Protein AF-A0A9L0IHT4-F1 (afdb_monomer_lite)

Organism: Equus asinus (NCBI:txid9793)

pLDDT: mean 88.61, std 12.48, range [47.66, 97.62]

Sequence (44 aa):
MNYMPGTASLIEDIDKKHLVLLRDGRTLIGFLRSIDQFGLGKGE

Structure (mmCIF, N/CA/C/O backbone):
data_AF-A0A9L0IHT4-F1
#
_entry.id   AF-A0A9L0IHT4-F1
#
loop_
_atom_site.group_PDB
_atom_site.id
_atom_site.type_symbol
_atom_site.label_atom_id
_atom_site.label_alt_id
_atom_site.label_comp_id
_atom_site.label_asym_id
_atom_site.label_entity_id
_atom_site.label_seq_id
_atom_site.pdbx_PDB_ins_code
_atom_site.Cartn_x
_atom_site.Cartn_y
_atom_site.Cartn_z
_atom_site.occupancy
_atom_site.B_iso_or_equiv
_atom_site.auth_seq_id
_atom_site.auth_comp_id
_atom_site.auth_asym_id
_atom_site.auth_atom_id
_atom_site.pdbx_PDB_model_num
ATOM 1 N N . MET A 1 1 ? 19.600 -4.837 -4.587 1.00 63.88 1 MET A N 1
ATOM 2 C CA . MET A 1 1 ? 18.528 -4.556 -5.563 1.00 63.88 1 MET A CA 1
ATOM 3 C C . MET A 1 1 ? 18.647 -3.110 -5.997 1.00 63.88 1 MET A C 1
ATOM 5 O O . MET A 1 1 ? 19.047 -2.286 -5.183 1.00 63.88 1 MET A O 1
ATOM 9 N N . ASN A 1 2 ? 18.392 -2.833 -7.274 1.00 82.44 2 ASN A N 1
ATOM 10 C CA . ASN A 1 2 ? 18.371 -1.474 -7.809 1.00 82.44 2 ASN A CA 1
ATOM 11 C C . ASN A 1 2 ? 17.095 -0.785 -7.299 1.00 82.44 2 ASN A C 1
ATOM 13 O O . ASN A 1 2 ? 16.033 -1.397 -7.351 1.00 82.44 2 ASN A O 1
ATOM 17 N N . TYR A 1 3 ? 17.191 0.441 -6.785 1.00 82.12 3 TYR A N 1
ATOM 18 C CA . TYR A 1 3 ? 16.029 1.187 -6.289 1.00 82.12 3 TYR A CA 1
ATOM 19 C C . TYR A 1 3 ? 15.016 1.425 -7.421 1.00 82.12 3 TYR A C 1
ATOM 21 O O . TYR A 1 3 ? 15.374 1.985 -8.458 1.00 82.12 3 TYR A O 1
ATOM 29 N N . MET A 1 4 ? 13.761 1.011 -7.220 1.00 88.50 4 MET A N 1
ATOM 30 C CA . MET A 1 4 ? 12.655 1.288 -8.139 1.00 88.50 4 MET A CA 1
ATOM 31 C C . MET A 1 4 ? 11.850 2.482 -7.606 1.00 88.50 4 MET A C 1
ATOM 33 O O . MET A 1 4 ? 11.297 2.386 -6.512 1.00 88.50 4 MET A O 1
ATOM 37 N N . PRO A 1 5 ? 11.793 3.618 -8.320 1.00 90.81 5 PRO A N 1
ATOM 38 C CA . PRO A 1 5 ? 11.078 4.797 -7.846 1.00 90.81 5 PRO A CA 1
ATOM 39 C C . PRO A 1 5 ? 9.567 4.707 -8.094 1.00 90.81 5 PRO A C 1
ATOM 41 O O . PRO A 1 5 ? 9.100 4.046 -9.023 1.00 90.81 5 PRO A O 1
ATOM 44 N N . GLY A 1 6 ? 8.802 5.469 -7.308 1.00 89.44 6 GLY A N 1
ATOM 45 C CA . GLY A 1 6 ? 7.366 5.668 -7.523 1.00 89.44 6 GLY A CA 1
ATOM 46 C C . GLY A 1 6 ? 6.559 4.375 -7.414 1.00 89.44 6 GLY A C 1
ATOM 47 O O . GLY A 1 6 ? 6.879 3.502 -6.617 1.00 89.44 6 GLY A O 1
ATOM 48 N N . THR A 1 7 ? 5.517 4.235 -8.236 1.00 90.50 7 THR A N 1
ATOM 49 C CA . THR A 1 7 ? 4.615 3.071 -8.205 1.00 90.50 7 THR A CA 1
ATOM 50 C C . THR A 1 7 ? 5.340 1.743 -8.432 1.00 90.50 7 THR A C 1
ATOM 52 O O . THR A 1 7 ? 4.910 0.711 -7.926 1.00 90.50 7 THR A O 1
ATOM 55 N N . ALA A 1 8 ? 6.477 1.762 -9.133 1.00 91.44 8 ALA A N 1
ATOM 56 C CA . ALA A 1 8 ? 7.277 0.573 -9.382 1.00 91.44 8 ALA A CA 1
ATOM 57 C C . ALA A 1 8 ? 7.886 -0.025 -8.100 1.00 91.44 8 ALA A C 1
ATOM 59 O O . ALA A 1 8 ? 8.166 -1.219 -8.085 1.00 91.44 8 ALA A O 1
ATOM 60 N N . SER A 1 9 ? 8.036 0.750 -7.015 1.00 92.25 9 SER A N 1
ATOM 61 C CA . SER A 1 9 ? 8.499 0.218 -5.725 1.00 92.25 9 SER A CA 1
ATOM 62 C C . SER A 1 9 ? 7.505 -0.764 -5.100 1.00 92.25 9 SER A C 1
ATOM 64 O O . SER A 1 9 ? 7.903 -1.628 -4.327 1.00 92.25 9 SER A O 1
ATOM 66 N N . LEU A 1 10 ? 6.214 -0.658 -5.437 1.00 93.12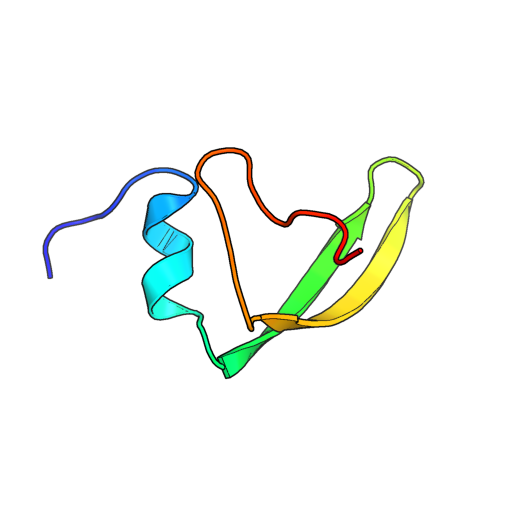 10 LEU A N 1
ATOM 67 C CA . LEU A 1 10 ? 5.154 -1.502 -4.876 1.00 93.12 10 LEU A CA 1
ATOM 68 C C . LEU A 1 10 ? 5.178 -2.940 -5.419 1.00 93.12 10 LEU A C 1
ATOM 70 O O . LEU A 1 10 ? 4.456 -3.797 -4.912 1.00 93.12 10 LEU A O 1
ATOM 74 N N . ILE A 1 11 ? 6.004 -3.235 -6.430 1.00 92.25 11 ILE A N 1
ATOM 75 C CA . ILE A 1 11 ? 6.141 -4.600 -6.953 1.00 92.25 11 ILE A CA 1
ATOM 76 C C . ILE A 1 11 ? 6.701 -5.561 -5.897 1.00 92.25 11 ILE A C 1
ATOM 78 O O . ILE A 1 11 ? 6.317 -6.727 -5.851 1.00 92.25 11 ILE A O 1
ATOM 82 N N . GLU A 1 12 ? 7.561 -5.061 -5.008 1.00 93.38 12 GLU A N 1
ATOM 83 C CA . GLU A 1 12 ? 8.148 -5.839 -3.912 1.00 93.38 12 GLU A CA 1
ATOM 84 C C . GLU A 1 12 ? 7.138 -6.128 -2.792 1.00 93.38 12 GLU A C 1
ATOM 86 O O . GLU A 1 12 ? 7.423 -6.908 -1.881 1.00 93.38 12 GLU A O 1
ATOM 91 N N . ASP A 1 13 ? 5.962 -5.507 -2.859 1.00 94.00 13 ASP A N 1
ATOM 92 C CA . ASP A 1 13 ? 4.925 -5.486 -1.835 1.00 94.00 13 ASP A CA 1
ATOM 93 C C . ASP A 1 13 ? 3.664 -6.277 -2.217 1.00 94.00 13 ASP A C 1
ATOM 95 O O . ASP A 1 13 ? 2.705 -6.344 -1.439 1.00 94.00 13 ASP A O 1
ATOM 99 N N . ILE A 1 14 ? 3.687 -6.939 -3.377 1.00 94.75 14 ILE A N 1
ATOM 100 C CA . ILE A 1 14 ? 2.674 -7.918 -3.782 1.00 94.75 14 ILE A CA 1
ATOM 101 C C . ILE A 1 14 ? 2.526 -9.005 -2.709 1.00 94.75 14 ILE A C 1
ATOM 103 O O . ILE A 1 14 ? 3.492 -9.433 -2.078 1.00 94.75 14 ILE A O 1
ATOM 107 N N . ASP A 1 15 ? 1.281 -9.421 -2.482 1.00 96.81 15 ASP A N 1
ATOM 108 C CA . ASP A 1 15 ? 0.865 -10.411 -1.486 1.00 96.81 15 ASP A CA 1
ATOM 109 C C . ASP A 1 15 ? 1.164 -10.036 -0.025 1.00 96.81 15 ASP A C 1
ATOM 111 O O . ASP A 1 15 ? 0.962 -10.845 0.886 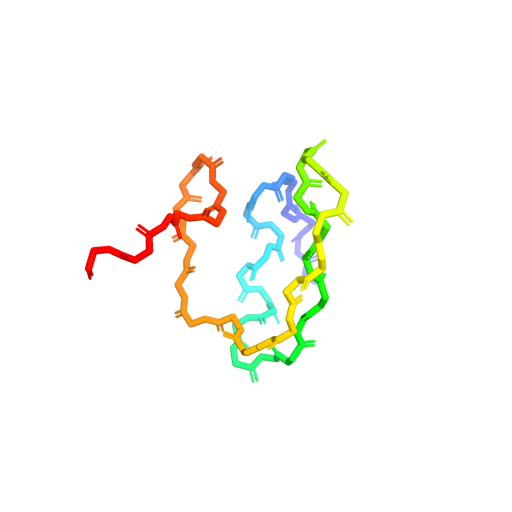1.00 96.81 15 ASP A O 1
ATOM 115 N N . LYS A 1 16 ? 1.538 -8.779 0.244 1.00 97.62 16 LYS A N 1
ATOM 116 C CA . LYS A 1 16 ? 1.639 -8.240 1.604 1.00 97.62 16 LYS A CA 1
ATOM 117 C C . LYS A 1 16 ? 0.404 -7.430 1.980 1.00 97.62 16 LYS A C 1
ATOM 119 O O . LYS A 1 16 ? -0.237 -6.775 1.151 1.00 97.62 16 LYS A O 1
ATOM 124 N N . LYS A 1 17 ? 0.084 -7.439 3.275 1.00 97.19 17 LYS A N 1
ATOM 125 C CA . LYS A 1 17 ? -1.013 -6.651 3.843 1.00 97.19 17 LYS A CA 1
ATOM 126 C C . LYS A 1 17 ? -0.621 -5.173 3.924 1.00 97.19 17 LYS A C 1
ATOM 128 O O . LYS A 1 17 ? 0.392 -4.846 4.529 1.00 97.19 17 LYS A O 1
ATOM 133 N N . HIS A 1 18 ? -1.452 -4.306 3.359 1.00 96.25 18 HIS A N 1
ATOM 134 C CA . HIS A 1 18 ? -1.254 -2.864 3.286 1.00 96.25 18 HIS A CA 1
ATOM 135 C C . HIS A 1 18 ? -2.400 -2.101 3.948 1.00 96.25 18 HIS A C 1
ATOM 137 O O . HIS A 1 18 ? -3.547 -2.559 3.973 1.00 96.25 18 HIS A O 1
ATOM 143 N N . LEU A 1 19 ? -2.067 -0.916 4.458 1.00 96.88 19 LEU A N 1
ATOM 144 C CA . LEU A 1 19 ? -3.010 0.127 4.842 1.00 96.88 19 LEU A CA 1
ATOM 145 C C . LEU A 1 19 ? -3.013 1.186 3.740 1.00 96.88 19 LEU A C 1
ATOM 147 O O . LEU A 1 19 ? -1.958 1.692 3.367 1.00 96.88 19 LEU A O 1
ATOM 151 N N . VAL A 1 20 ? -4.194 1.534 3.240 1.00 95.12 20 VAL A N 1
ATOM 152 C CA . VAL A 1 20 ? -4.379 2.572 2.223 1.00 95.12 20 VAL A CA 1
ATOM 153 C C . VAL A 1 20 ? -5.270 3.661 2.800 1.00 95.12 20 VAL A C 1
ATOM 155 O O . VAL A 1 20 ? -6.393 3.384 3.219 1.00 95.12 20 VAL A O 1
ATOM 158 N N . LEU A 1 21 ? -4.775 4.897 2.807 1.00 96.00 21 LEU A N 1
ATOM 159 C CA . LEU A 1 21 ? -5.553 6.078 3.166 1.00 96.00 21 LEU A CA 1
ATOM 160 C C . LEU A 1 21 ? -6.086 6.734 1.890 1.00 96.00 21 LEU A C 1
ATOM 162 O O . LEU A 1 21 ? -5.315 7.159 1.030 1.00 96.00 21 LEU A O 1
ATOM 166 N N . LEU A 1 22 ? -7.406 6.813 1.762 1.00 95.00 22 LEU A N 1
ATOM 167 C CA . LEU A 1 22 ? -8.065 7.495 0.656 1.00 95.00 22 LEU A CA 1
ATOM 168 C C . LEU A 1 22 ? -8.139 9.002 0.920 1.00 95.00 22 LEU A C 1
ATOM 170 O O . LEU A 1 22 ? -8.129 9.461 2.062 1.00 95.00 22 LEU A O 1
ATOM 174 N N . ARG A 1 23 ? -8.269 9.791 -0.152 1.00 95.44 23 ARG A N 1
ATOM 175 C CA . ARG A 1 23 ? -8.336 11.261 -0.068 1.00 95.44 23 ARG A CA 1
ATOM 176 C C . ARG A 1 23 ? -9.512 11.772 0.776 1.00 95.44 23 ARG A C 1
ATOM 178 O O . ARG A 1 23 ? -9.433 12.864 1.323 1.00 95.44 23 ARG A O 1
ATOM 185 N N . ASP A 1 24 ? -10.586 10.994 0.878 1.00 97.06 24 ASP A N 1
ATOM 186 C CA . ASP A 1 24 ? -11.757 11.299 1.710 1.00 97.06 24 ASP A CA 1
ATOM 187 C C . ASP A 1 24 ? -11.581 10.910 3.191 1.00 97.06 24 ASP A C 1
ATOM 189 O O . ASP A 1 24 ? -12.526 11.006 3.970 1.00 97.06 24 ASP A O 1
ATOM 193 N N . GLY A 1 25 ? -10.383 10.473 3.591 1.00 96.94 25 GLY A N 1
ATOM 194 C CA . GLY A 1 25 ? -10.059 10.093 4.963 1.00 96.94 25 GLY A CA 1
ATOM 195 C C . GLY A 1 25 ? -10.450 8.662 5.330 1.00 96.94 25 GLY A C 1
ATOM 196 O O . GLY A 1 25 ? -10.205 8.248 6.462 1.00 96.94 25 GLY A O 1
ATOM 197 N N . ARG A 1 26 ? -11.030 7.878 4.409 1.00 97.00 26 ARG A N 1
ATOM 198 C CA . ARG A 1 26 ? -11.297 6.457 4.661 1.00 97.00 26 ARG A CA 1
ATOM 199 C C . ARG A 1 26 ? -10.011 5.639 4.632 1.00 97.00 26 ARG A C 1
ATOM 201 O O . ARG A 1 26 ? -9.132 5.864 3.803 1.00 97.00 26 ARG A O 1
ATOM 208 N N . THR A 1 27 ? -9.966 4.618 5.480 1.00 97.19 27 THR A N 1
ATOM 209 C CA . THR A 1 27 ? -8.870 3.646 5.534 1.00 97.19 27 THR A CA 1
ATOM 210 C C . THR A 1 27 ? -9.330 2.307 4.970 1.00 97.19 27 THR A C 1
ATOM 212 O O . THR A 1 27 ? -10.358 1.778 5.392 1.00 97.19 27 THR A O 1
ATOM 215 N N . LEU A 1 28 ? -8.551 1.737 4.052 1.00 96.06 28 LEU A N 1
ATOM 216 C CA . LEU A 1 28 ? -8.703 0.363 3.576 1.00 96.06 28 LEU A CA 1
ATOM 217 C C . LEU A 1 28 ? -7.542 -0.487 4.089 1.00 96.06 28 LEU A C 1
ATOM 219 O O . LEU A 1 28 ? -6.398 -0.037 4.120 1.00 96.06 28 LEU A O 1
ATOM 223 N N . ILE A 1 29 ? -7.835 -1.726 4.476 1.00 97.38 29 ILE A N 1
ATOM 224 C CA . ILE A 1 29 ? -6.829 -2.699 4.903 1.00 97.38 29 ILE A CA 1
ATOM 225 C C . ILE A 1 29 ? -7.052 -3.986 4.112 1.00 97.38 29 ILE A C 1
ATOM 227 O O . ILE A 1 29 ? -8.137 -4.562 4.163 1.00 97.38 29 ILE A O 1
ATOM 231 N N . GLY A 1 30 ? -6.027 -4.455 3.404 1.00 96.19 30 GLY A N 1
ATOM 232 C CA . GLY A 1 30 ? -6.128 -5.631 2.539 1.00 96.19 30 GLY A CA 1
ATOM 233 C C . GLY A 1 30 ? -4.771 -6.094 2.022 1.00 96.19 30 GLY A C 1
ATOM 234 O O . GLY A 1 30 ? -3.747 -5.541 2.405 1.00 96.19 30 GLY A O 1
ATOM 235 N N . PHE A 1 31 ? -4.754 -7.120 1.175 1.00 96.50 31 PHE A N 1
ATOM 236 C CA . PHE A 1 31 ? -3.535 -7.590 0.510 1.00 96.50 31 PHE A CA 1
ATOM 237 C C . PHE A 1 31 ? -3.387 -6.924 -0.858 1.00 96.50 31 PHE A C 1
ATOM 239 O O . PHE A 1 31 ? -4.363 -6.856 -1.606 1.00 96.50 31 PHE A O 1
ATOM 246 N N . LEU A 1 32 ? -2.180 -6.468 -1.194 1.00 95.38 32 LEU A N 1
ATOM 247 C CA . LEU A 1 32 ? -1.889 -5.920 -2.517 1.00 95.38 32 LEU A CA 1
ATOM 248 C C . LEU A 1 32 ? -1.791 -7.061 -3.536 1.00 95.38 32 LEU A C 1
ATOM 250 O O . LEU A 1 32 ? -0.880 -7.878 -3.458 1.00 95.38 32 LEU A O 1
ATOM 254 N N . ARG A 1 33 ? -2.740 -7.141 -4.472 1.00 95.00 33 ARG A N 1
ATOM 255 C CA . ARG A 1 33 ? -2.783 -8.214 -5.486 1.00 95.00 33 ARG A CA 1
ATOM 256 C C . ARG A 1 33 ? -2.338 -7.764 -6.871 1.00 95.00 33 ARG A C 1
ATOM 258 O O . ARG A 1 33 ? -1.790 -8.560 -7.622 1.00 95.00 33 ARG A O 1
ATOM 265 N N . SER A 1 34 ? -2.574 -6.502 -7.203 1.00 93.06 34 SER A N 1
ATOM 266 C CA . SER A 1 34 ? -2.236 -5.917 -8.496 1.00 93.06 34 SER A CA 1
ATOM 267 C C . SER A 1 34 ? -2.019 -4.415 -8.353 1.00 93.06 34 SER A C 1
ATOM 269 O O . SER A 1 34 ? -2.650 -3.768 -7.516 1.00 93.06 34 SER A O 1
ATOM 271 N N . ILE A 1 35 ? -1.148 -3.874 -9.199 1.00 93.00 35 ILE A N 1
ATOM 272 C CA . ILE A 1 35 ? -0.861 -2.44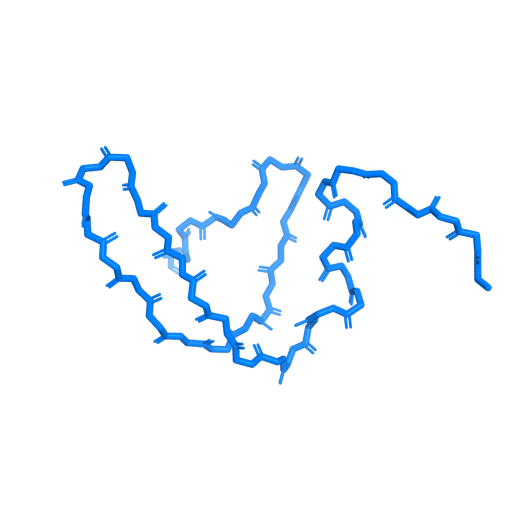6 -9.349 1.00 93.00 35 ILE A CA 1
ATOM 273 C C . ILE A 1 35 ? -0.709 -2.135 -10.835 1.00 93.00 35 ILE A C 1
ATOM 275 O O . ILE A 1 35 ? -0.339 -3.014 -11.617 1.00 93.00 35 ILE A O 1
AT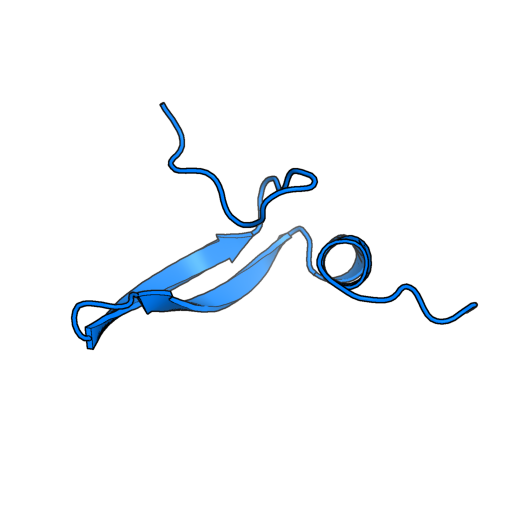OM 279 N N . ASP A 1 36 ? -0.947 -0.888 -11.213 1.00 91.81 36 ASP A N 1
ATOM 280 C CA . ASP A 1 36 ? -0.604 -0.367 -12.533 1.00 91.81 36 ASP A CA 1
ATOM 281 C C . ASP A 1 36 ? 0.3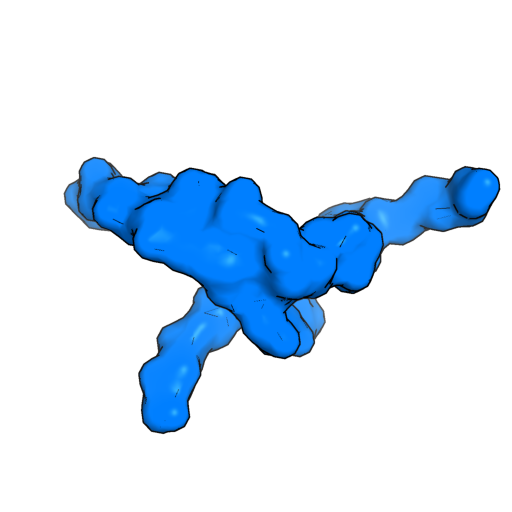22 0.854 -12.406 1.00 91.81 36 ASP A C 1
ATOM 283 O O . ASP A 1 36 ? 0.770 1.201 -11.317 1.00 91.81 36 ASP A O 1
ATOM 287 N N . GLN A 1 37 ? 0.648 1.509 -13.520 1.00 88.38 37 GLN A N 1
ATOM 288 C CA . GLN A 1 37 ? 1.522 2.689 -13.528 1.00 88.38 37 GLN A CA 1
ATOM 289 C C . GLN A 1 37 ? 0.922 3.933 -12.838 1.00 88.38 37 GLN A C 1
ATOM 291 O O . GLN A 1 37 ? 1.667 4.839 -12.466 1.00 88.38 37 GLN A O 1
ATOM 296 N N . PHE A 1 38 ? -0.399 3.987 -12.650 1.00 88.56 38 PHE A N 1
ATOM 297 C CA . PHE A 1 38 ? -1.127 5.098 -12.032 1.00 88.56 38 PHE A CA 1
ATOM 298 C C . PHE A 1 38 ? -1.405 4.878 -10.536 1.00 88.56 38 PHE A C 1
ATOM 300 O O . PHE A 1 38 ? -1.734 5.838 -9.838 1.00 88.56 38 PHE A O 1
ATOM 307 N N . GLY A 1 39 ? -1.238 3.655 -10.023 1.00 81.25 39 GLY A N 1
ATOM 308 C CA . GLY A 1 39 ? -1.311 3.338 -8.596 1.00 81.25 39 GLY A CA 1
ATOM 309 C C . GLY A 1 39 ? -2.157 2.103 -8.287 1.00 81.25 39 GLY A C 1
ATOM 310 O O . GLY A 1 39 ? -2.173 1.121 -9.028 1.00 81.25 39 GLY A O 1
ATOM 311 N N . LEU A 1 40 ? -2.850 2.149 -7.144 1.00 68.62 40 LEU A N 1
ATOM 312 C CA . LEU A 1 40 ? -3.861 1.160 -6.768 1.00 68.62 40 LEU A CA 1
ATOM 313 C C . LEU A 1 40 ? -5.158 1.486 -7.524 1.00 68.62 40 LEU A C 1
ATOM 315 O O . LEU A 1 40 ? -5.905 2.386 -7.134 1.00 68.62 40 LEU A O 1
ATOM 319 N N . GLY A 1 41 ? -5.413 0.778 -8.623 1.00 62.72 41 GLY A N 1
ATOM 320 C CA . GLY A 1 41 ? -6.685 0.865 -9.338 1.00 62.72 41 GLY A CA 1
ATOM 321 C C . GLY A 1 41 ? -7.848 0.383 -8.465 1.00 62.72 41 GLY A C 1
ATOM 322 O O . GLY A 1 41 ? -7.695 -0.517 -7.634 1.00 62.72 41 GLY A O 1
ATOM 323 N N . LYS A 1 42 ? -9.040 0.963 -8.649 1.00 56.88 42 LYS A N 1
ATOM 324 C CA . LYS A 1 42 ? -10.266 0.279 -8.222 1.00 56.88 42 LYS A CA 1
ATOM 325 C C . LYS A 1 42 ? -10.363 -0.988 -9.068 1.00 56.88 42 LYS A C 1
ATOM 327 O O . LYS A 1 42 ? -10.420 -0.872 -10.286 1.00 56.88 42 LYS A 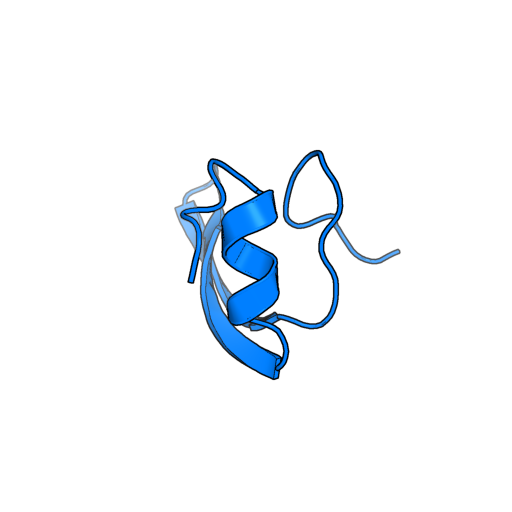O 1
ATOM 332 N N . GLY A 1 43 ? -10.360 -2.160 -8.437 1.00 57.00 43 GLY A N 1
ATOM 333 C CA . GLY A 1 43 ? -10.799 -3.371 -9.123 1.00 57.00 43 GLY A CA 1
ATOM 334 C C . GLY A 1 43 ? -12.226 -3.141 -9.610 1.00 57.00 43 GLY A C 1
ATOM 335 O O . GLY A 1 43 ? -13.090 -2.792 -8.799 1.00 57.00 43 GLY A O 1
ATOM 336 N N . GLU A 1 44 ? -12.431 -3.233 -10.919 1.00 47.66 44 GLU A N 1
ATOM 337 C CA . GLU A 1 44 ? -13.741 -3.600 -11.456 1.00 47.66 44 GLU A CA 1
ATOM 338 C C . GLU A 1 44 ? -14.041 -5.058 -11.093 1.00 47.66 44 GLU A C 1
ATOM 340 O O . GLU A 1 44 ? -13.087 -5.876 -11.091 1.00 47.66 44 GLU A O 1
#

Radius of gyration: 11.25 Å; chains: 1; bounding box: 32×22×19 Å

Secondary structure (DSSP, 8-state):
-PPPPGGGGGGGGTTSEEEEE-TTS-EEEEE----BTTBSPPP-

InterPro domains:
  IPR001163 Sm domain, eukaryotic/archaea-type [PF01423] (10-38)
  IPR010920 LSM domain superfamily [SSF50182] (6-38)

Foldseek 3Di:
DPDDDDQRNCVVQAQHWDWDQDPVRDIDIDGHHDADPVGDDDDD